Protein AF-A0A7V9EDX4-F1 (afdb_monomer_lite)

Secondary structure (DSSP, 8-state):
--HHHHHHHHHHHHH-HHHHHHHHH-GGGGGGS---HHHHHHHHTT-HHHHHHTT--HHHHHHHHHHH---

Foldseek 3Di:
DDLVQLLVLLVCCLVPLVSLVCCQVPVVVCVVPPDDPLSSCCSNQLVLVSNVVVVHDPVSSVSSVVSNDDD

Sequence (71 aa):
MSLEQVEAVLLAARDRPTFAHQLAQAPAILTGYDLTPEERHALVDFDVAALEDMGVAKDLVGAASVIGRPR

Structure (mmCIF, N/CA/C/O backbone):
data_AF-A0A7V9EDX4-F1
#
_entry.id   AF-A0A7V9EDX4-F1
#
loop_
_atom_site.group_PDB
_atom_site.id
_atom_site.type_symbol
_atom_site.label_atom_id
_atom_site.label_alt_id
_atom_site.label_comp_id
_atom_site.label_asym_id
_atom_site.label_entity_id
_atom_site.label_seq_id
_atom_site.pdbx_PDB_ins_code
_atom_site.Cartn_x
_atom_site.Cartn_y
_atom_site.Cartn_z
_atom_site.occupancy
_atom_site.B_iso_or_equiv
_atom_site.auth_seq_id
_atom_site.auth_comp_id
_atom_site.auth_asym_id
_atom_site.auth_atom_id
_atom_site.pdbx_PDB_model_num
ATOM 1 N N . MET A 1 1 ? -11.123 3.380 10.097 1.00 54.78 1 MET A N 1
ATOM 2 C CA . MET A 1 1 ? -9.730 3.214 9.640 1.00 54.78 1 MET A CA 1
ATOM 3 C C . MET A 1 1 ? -9.806 2.714 8.208 1.00 54.78 1 MET A C 1
ATOM 5 O O . MET A 1 1 ? -10.585 1.794 7.974 1.00 54.78 1 MET A O 1
ATOM 9 N N . SER A 1 2 ? -9.187 3.404 7.243 1.00 70.81 2 SER A N 1
ATOM 10 C CA . SER A 1 2 ? -9.502 3.212 5.819 1.00 70.81 2 SER A CA 1
ATOM 11 C C . SER A 1 2 ? -8.541 2.230 5.153 1.00 70.81 2 SER A C 1
ATOM 13 O O . SER A 1 2 ? -7.498 2.629 4.636 1.00 70.81 2 SER A O 1
ATOM 15 N N . LEU A 1 3 ? -8.957 0.964 5.089 1.00 82.06 3 LEU A N 1
ATOM 16 C CA . LEU A 1 3 ? -8.400 -0.064 4.202 1.00 82.06 3 LEU A CA 1
ATOM 17 C C . LEU A 1 3 ? -8.132 0.478 2.781 1.00 82.06 3 LEU A C 1
ATOM 19 O O . LEU A 1 3 ? -7.124 0.148 2.168 1.00 82.06 3 LEU A O 1
ATOM 23 N N . GLU A 1 4 ? -8.973 1.405 2.311 1.00 86.06 4 GLU A N 1
ATOM 24 C CA . GLU A 1 4 ? -8.826 2.110 1.031 1.00 86.06 4 GLU A CA 1
ATOM 25 C C . GLU A 1 4 ? -7.455 2.783 0.840 1.00 86.06 4 GLU A C 1
ATOM 27 O O . GLU A 1 4 ? -6.945 2.825 -0.277 1.00 86.06 4 GLU A O 1
ATOM 32 N N . GLN A 1 5 ? -6.825 3.303 1.900 1.00 87.69 5 GLN A N 1
ATOM 33 C CA . GLN A 1 5 ? -5.496 3.912 1.787 1.00 87.69 5 GLN A CA 1
ATOM 34 C C . GLN A 1 5 ? -4.390 2.869 1.656 1.00 87.69 5 GLN A C 1
ATOM 36 O O . GLN A 1 5 ? -3.474 3.060 0.857 1.00 87.69 5 GLN A O 1
ATOM 41 N N . VAL A 1 6 ? -4.492 1.756 2.386 1.00 88.00 6 VAL A N 1
ATOM 42 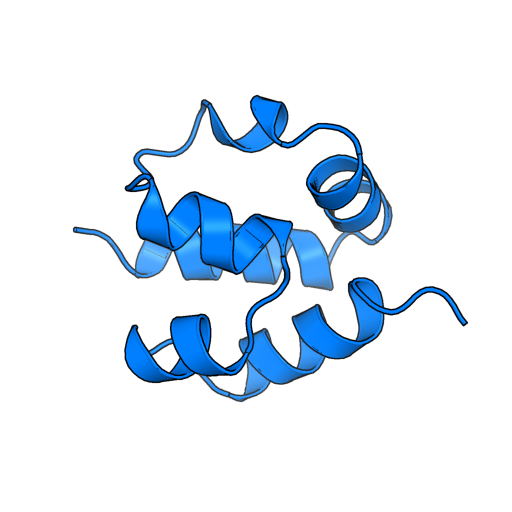C CA . VAL A 1 6 ? -3.583 0.611 2.239 1.00 88.00 6 VAL A CA 1
ATOM 43 C C . VAL A 1 6 ? -3.676 0.073 0.812 1.00 88.00 6 VAL A C 1
ATOM 45 O O . VAL A 1 6 ? -2.660 -0.069 0.132 1.00 88.00 6 VAL A O 1
ATOM 48 N N . GLU A 1 7 ? -4.894 -0.129 0.310 1.00 88.69 7 GLU A N 1
ATOM 49 C CA . GLU A 1 7 ? -5.132 -0.573 -1.063 1.00 88.69 7 GLU A CA 1
ATOM 50 C C . GLU A 1 7 ? -4.605 0.427 -2.097 1.00 88.69 7 GLU A C 1
ATOM 52 O O . GLU A 1 7 ? -3.958 0.019 -3.061 1.00 88.69 7 GLU A O 1
ATOM 57 N N . ALA A 1 8 ? -4.796 1.733 -1.888 1.00 87.88 8 ALA A N 1
ATOM 58 C CA . ALA A 1 8 ? -4.264 2.768 -2.773 1.00 87.88 8 ALA A CA 1
ATOM 59 C C . ALA A 1 8 ? -2.727 2.759 -2.830 1.00 87.88 8 ALA A C 1
ATOM 61 O O . ALA A 1 8 ? -2.151 2.898 -3.913 1.00 87.88 8 ALA A O 1
ATOM 62 N N . VAL A 1 9 ? -2.053 2.561 -1.692 1.00 87.25 9 VAL A N 1
ATOM 63 C CA . VAL A 1 9 ? -0.588 2.433 -1.632 1.00 87.25 9 VAL A CA 1
ATOM 64 C C . VAL A 1 9 ? -0.127 1.180 -2.374 1.00 87.25 9 VAL A C 1
ATOM 66 O O . VAL A 1 9 ? 0.816 1.255 -3.163 1.00 87.25 9 VAL A O 1
ATOM 69 N N . LEU A 1 10 ? -0.795 0.042 -2.173 1.00 85.94 10 LEU A N 1
ATOM 70 C CA . LEU A 1 10 ? -0.456 -1.216 -2.845 1.00 85.94 10 LEU A CA 1
ATOM 71 C C . LEU A 1 10 ? -0.705 -1.155 -4.356 1.00 85.94 10 LEU A C 1
ATOM 73 O O . LEU A 1 10 ? 0.122 -1.628 -5.135 1.00 85.94 10 LEU A O 1
ATOM 77 N N . LEU A 1 11 ? -1.795 -0.517 -4.784 1.00 87.38 11 LEU A N 1
ATOM 78 C CA . LEU A 1 11 ? -2.072 -0.222 -6.190 1.00 87.38 11 LEU A CA 1
ATOM 79 C C . LEU A 1 11 ? -0.977 0.665 -6.791 1.00 87.38 11 LEU A C 1
ATOM 81 O O . LEU A 1 11 ? -0.445 0.353 -7.855 1.00 87.38 11 LEU A O 1
ATOM 85 N N . ALA A 1 12 ? -0.584 1.733 -6.093 1.00 86.25 12 ALA A N 1
ATOM 86 C CA . ALA A 1 12 ? 0.496 2.607 -6.539 1.00 86.25 12 ALA A CA 1
ATOM 87 C C . ALA A 1 12 ? 1.840 1.867 -6.621 1.00 86.25 12 ALA A C 1
ATOM 89 O O . ALA A 1 12 ? 2.589 2.079 -7.574 1.00 86.25 12 ALA A O 1
ATOM 90 N N . ALA A 1 13 ? 2.133 0.983 -5.665 1.00 84.06 13 ALA A N 1
ATOM 91 C CA . ALA A 1 13 ? 3.324 0.139 -5.669 1.00 84.06 13 ALA A CA 1
ATOM 92 C C . ALA A 1 13 ? 3.320 -0.849 -6.843 1.00 84.06 13 ALA A C 1
ATOM 94 O O . ALA A 1 13 ? 4.336 -0.979 -7.525 1.00 84.06 13 ALA A O 1
ATOM 95 N N . ARG A 1 14 ? 2.174 -1.481 -7.126 1.00 82.94 14 ARG A N 1
ATOM 96 C CA . ARG A 1 14 ? 1.990 -2.379 -8.273 1.00 82.94 14 ARG A CA 1
ATOM 97 C C . ARG A 1 14 ? 2.210 -1.665 -9.601 1.00 82.94 14 ARG A C 1
ATOM 99 O O . ARG A 1 14 ? 2.945 -2.161 -10.4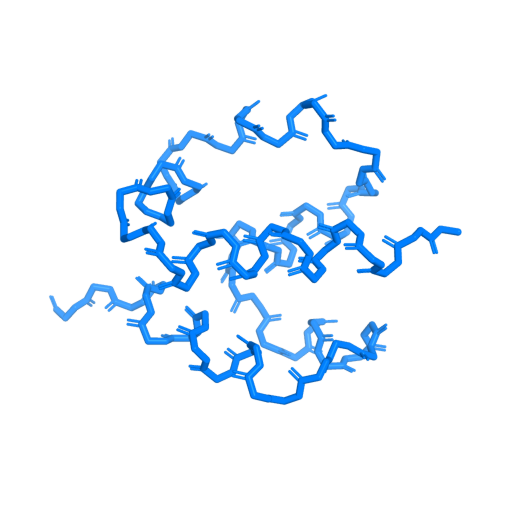52 1.00 82.94 14 ARG A O 1
ATOM 106 N N . ASP A 1 15 ? 1.568 -0.517 -9.781 1.00 84.19 15 ASP A N 1
ATOM 107 C CA . ASP A 1 15 ? 1.561 0.187 -11.061 1.00 84.19 15 ASP A CA 1
ATOM 108 C C . ASP A 1 15 ? 2.859 0.994 -11.283 1.00 84.19 15 ASP A C 1
ATOM 110 O O . ASP A 1 15 ? 3.196 1.340 -12.418 1.00 84.19 15 ASP A O 1
ATOM 114 N N . ARG A 1 16 ? 3.614 1.301 -10.213 1.00 83.75 16 ARG A N 1
ATOM 115 C CA . ARG A 1 16 ? 4.856 2.093 -10.257 1.00 83.75 16 ARG A CA 1
ATOM 116 C C . ARG A 1 16 ? 5.992 1.380 -9.505 1.00 83.75 16 ARG A C 1
ATOM 118 O O . ARG A 1 16 ? 6.169 1.608 -8.307 1.00 83.75 16 ARG A O 1
ATOM 125 N N . PRO A 1 17 ? 6.866 0.632 -10.203 1.00 76.81 17 PRO A N 1
ATOM 126 C CA . PRO A 1 17 ? 7.983 -0.089 -9.580 1.00 76.81 17 PRO A CA 1
ATOM 127 C C . PRO A 1 17 ? 8.912 0.809 -8.748 1.00 76.81 17 PRO A C 1
ATOM 129 O O . PRO A 1 17 ? 9.378 0.424 -7.677 1.00 76.81 17 PRO A O 1
ATOM 132 N N . THR A 1 18 ? 9.141 2.045 -9.205 1.00 82.62 18 THR A N 1
ATOM 133 C CA . THR A 1 18 ? 9.951 3.038 -8.486 1.00 82.62 18 THR A CA 1
ATOM 134 C C . THR A 1 18 ? 9.342 3.411 -7.136 1.00 82.62 18 THR A C 1
ATOM 136 O O . THR A 1 18 ? 10.080 3.595 -6.174 1.00 82.62 18 THR A O 1
ATOM 139 N N . PHE A 1 19 ? 8.010 3.494 -7.045 1.00 83.62 19 PHE A N 1
ATOM 140 C CA . PHE A 1 19 ? 7.317 3.819 -5.798 1.00 83.62 19 PHE A CA 1
ATOM 141 C C . PHE A 1 19 ? 7.489 2.702 -4.772 1.00 83.62 19 PHE A C 1
ATOM 143 O O . PHE A 1 19 ? 7.770 2.976 -3.615 1.00 83.62 19 PHE A O 1
ATOM 150 N N . ALA A 1 20 ? 7.410 1.445 -5.198 1.00 79.81 20 ALA A N 1
ATOM 151 C CA . ALA A 1 20 ? 7.624 0.311 -4.311 1.00 79.81 20 ALA A CA 1
ATOM 152 C C . ALA A 1 20 ? 9.081 0.204 -3.815 1.00 79.81 20 ALA A C 1
ATOM 154 O O . ALA A 1 20 ? 9.321 -0.091 -2.648 1.00 79.81 20 ALA A O 1
ATOM 155 N N . HIS A 1 21 ? 10.067 0.520 -4.663 1.00 79.50 21 HIS A N 1
ATOM 156 C CA . HIS A 1 21 ? 11.459 0.661 -4.216 1.00 79.50 21 HIS A CA 1
ATOM 157 C C . HIS A 1 21 ? 11.632 1.817 -3.222 1.00 79.50 21 HIS A C 1
ATOM 159 O O . HIS A 1 21 ? 12.329 1.675 -2.220 1.00 79.50 21 HIS A O 1
ATOM 165 N N . GLN A 1 22 ? 10.982 2.955 -3.471 1.00 83.00 22 GLN A N 1
ATOM 166 C CA . GLN A 1 22 ? 10.974 4.079 -2.534 1.00 83.00 22 GLN A CA 1
ATOM 167 C C . GLN A 1 22 ? 10.266 3.726 -1.225 1.00 83.00 22 GLN A C 1
ATOM 169 O O . GLN A 1 22 ? 10.710 4.177 -0.179 1.00 83.00 22 GLN A O 1
ATOM 174 N N . LEU A 1 23 ? 9.225 2.896 -1.258 1.00 82.94 23 LEU A N 1
ATOM 175 C CA . LEU A 1 23 ? 8.514 2.422 -0.074 1.00 82.94 23 LEU A CA 1
ATOM 176 C C . LEU A 1 23 ? 9.439 1.607 0.839 1.00 82.94 23 LEU A C 1
ATOM 178 O O . LEU A 1 23 ? 9.484 1.858 2.040 1.00 82.94 23 LEU A O 1
ATOM 182 N N . ALA A 1 24 ? 10.236 0.710 0.249 1.00 77.81 24 ALA A N 1
ATOM 183 C CA . ALA A 1 24 ? 11.215 -0.106 0.966 1.00 77.81 24 ALA A CA 1
ATOM 184 C C . ALA A 1 24 ? 12.413 0.701 1.507 1.00 77.81 24 ALA A C 1
ATOM 186 O O . ALA A 1 24 ? 12.971 0.369 2.547 1.00 77.81 24 ALA A O 1
ATOM 187 N N . GLN A 1 25 ? 12.844 1.749 0.795 1.00 81.06 25 GLN A N 1
ATOM 188 C CA . GLN A 1 25 ? 14.037 2.537 1.149 1.00 81.06 25 GLN A CA 1
ATOM 189 C C . GLN A 1 25 ? 13.725 3.768 2.013 1.00 81.06 25 GLN A C 1
ATOM 191 O O . GLN A 1 25 ? 14.553 4.214 2.804 1.00 81.06 25 GLN A O 1
ATOM 196 N N . ALA A 1 26 ? 12.547 4.356 1.829 1.00 82.19 26 ALA A N 1
ATOM 197 C CA . ALA A 1 26 ? 12.142 5.634 2.392 1.00 82.19 26 ALA A CA 1
ATOM 198 C C . ALA A 1 26 ? 10.660 5.588 2.810 1.00 82.19 26 ALA A C 1
ATOM 200 O O . ALA A 1 26 ? 9.815 6.240 2.192 1.00 82.19 26 ALA A O 1
ATOM 201 N N . PRO A 1 27 ? 10.326 4.902 3.918 1.00 77.69 27 PRO A N 1
ATOM 202 C CA . PRO A 1 27 ? 8.947 4.784 4.406 1.00 77.69 27 PRO A CA 1
ATOM 203 C C . PRO A 1 27 ? 8.299 6.135 4.761 1.00 77.69 27 PRO A C 1
ATOM 205 O O . PRO A 1 27 ? 7.083 6.230 4.908 1.00 77.69 27 PRO A O 1
ATOM 208 N N . ALA A 1 28 ? 9.084 7.216 4.840 1.00 83.50 28 ALA A N 1
ATOM 209 C CA . ALA A 1 28 ? 8.593 8.583 4.989 1.00 83.50 28 ALA A CA 1
ATOM 210 C C . ALA A 1 28 ? 7.644 9.032 3.859 1.00 83.50 28 ALA A C 1
ATOM 212 O O . ALA A 1 28 ? 6.844 9.940 4.085 1.00 83.50 28 ALA A O 1
ATOM 213 N N . ILE A 1 29 ? 7.660 8.394 2.679 1.00 83.38 29 ILE A N 1
ATOM 214 C CA . ILE A 1 29 ? 6.686 8.683 1.608 1.00 83.38 29 ILE A CA 1
ATOM 215 C C . ILE A 1 29 ? 5.237 8.385 2.028 1.00 83.38 29 ILE A C 1
ATOM 217 O O . ILE A 1 29 ? 4.302 8.923 1.439 1.00 83.38 29 ILE A O 1
ATOM 221 N N . LEU A 1 30 ? 5.053 7.568 3.071 1.00 83.50 30 LEU A N 1
ATOM 222 C CA . LEU A 1 30 ? 3.750 7.233 3.637 1.00 83.50 30 LEU A CA 1
ATOM 223 C C . LEU A 1 30 ? 3.192 8.308 4.582 1.00 83.50 30 LEU A C 1
ATOM 225 O O . LEU A 1 30 ? 2.063 8.184 5.037 1.00 83.50 30 LEU A O 1
ATOM 229 N N . THR A 1 31 ? 3.943 9.372 4.888 1.00 81.06 31 THR A N 1
ATOM 230 C CA . THR A 1 31 ? 3.491 10.438 5.808 1.00 81.06 31 THR A CA 1
ATOM 231 C C . THR A 1 31 ? 2.283 11.232 5.303 1.00 81.06 31 THR A C 1
ATOM 233 O O . THR A 1 31 ? 1.601 11.857 6.108 1.00 81.06 31 THR A O 1
ATOM 236 N N . GLY A 1 32 ? 2.001 11.197 3.997 1.00 82.12 32 GLY A N 1
ATOM 237 C CA . GLY A 1 32 ? 0.790 11.780 3.407 1.00 82.12 32 GLY A CA 1
ATOM 238 C C . GLY A 1 32 ? -0.459 10.898 3.515 1.00 82.12 32 GLY A C 1
ATOM 239 O O . GLY A 1 32 ? -1.529 11.337 3.105 1.00 82.12 32 GLY A O 1
ATOM 240 N N . TYR A 1 33 ? -0.323 9.677 4.039 1.00 83.81 33 TYR A N 1
ATOM 241 C CA . TYR A 1 33 ? -1.415 8.735 4.246 1.00 83.81 33 TYR A CA 1
ATOM 242 C C . TYR A 1 33 ? -1.729 8.639 5.744 1.00 83.81 33 TYR A C 1
ATOM 244 O O . TYR A 1 33 ? -0.832 8.563 6.589 1.00 83.81 33 TYR A O 1
ATOM 252 N N . ASP A 1 34 ? -3.017 8.637 6.060 1.00 86.62 34 ASP A N 1
ATOM 253 C CA . ASP A 1 34 ? -3.579 8.366 7.380 1.00 86.62 34 ASP A CA 1
ATOM 254 C C . ASP A 1 34 ? -3.547 6.854 7.662 1.00 86.62 34 ASP A C 1
ATOM 256 O O . ASP A 1 34 ? -4.569 6.170 7.664 1.00 86.62 34 ASP A O 1
ATOM 260 N N . LEU A 1 35 ? -2.327 6.336 7.821 1.00 85.00 35 LEU A N 1
ATOM 261 C CA . LEU A 1 35 ? -2.049 4.934 8.126 1.00 85.00 35 LEU A CA 1
ATOM 262 C C . LEU A 1 35 ? -1.719 4.768 9.604 1.00 85.00 35 LEU A C 1
ATOM 264 O O . LEU A 1 35 ? -0.921 5.530 10.168 1.00 85.00 35 LEU A O 1
ATOM 268 N N . THR A 1 36 ? -2.246 3.709 10.206 1.00 88.69 36 THR A N 1
ATOM 269 C CA . THR A 1 36 ? -1.828 3.285 11.540 1.00 88.69 36 THR A CA 1
ATOM 270 C C . THR A 1 36 ? -0.368 2.806 11.520 1.00 88.69 36 THR A C 1
ATOM 272 O O . THR A 1 36 ? 0.183 2.469 10.463 1.00 88.69 36 THR A O 1
ATOM 275 N N . PRO A 1 37 ? 0.309 2.755 12.683 1.00 86.38 37 PRO A N 1
ATOM 276 C CA . PRO A 1 37 ? 1.648 2.177 12.769 1.00 86.38 37 PRO A CA 1
ATOM 277 C C . PRO A 1 37 ? 1.708 0.733 12.251 1.00 86.38 37 PRO A C 1
ATOM 279 O O . PRO A 1 37 ? 2.694 0.359 11.623 1.00 86.38 37 PRO A O 1
ATOM 282 N N . GLU A 1 38 ? 0.650 -0.047 12.477 1.00 87.12 38 GLU A N 1
ATOM 283 C CA . GLU A 1 38 ? 0.529 -1.449 12.058 1.00 87.12 38 GLU A CA 1
ATOM 284 C C . GLU A 1 38 ? 0.395 -1.569 10.535 1.00 87.12 38 GLU A C 1
ATOM 286 O O . GLU A 1 38 ? 1.142 -2.319 9.911 1.00 87.12 38 GLU A O 1
ATOM 291 N N . GLU A 1 39 ? -0.482 -0.772 9.917 1.00 87.56 39 GLU A N 1
ATOM 292 C CA . GLU A 1 39 ? -0.655 -0.717 8.457 1.00 87.56 39 GLU A CA 1
ATOM 293 C C . GLU A 1 39 ? 0.634 -0.274 7.764 1.00 87.56 39 GLU A C 1
ATOM 295 O O . GLU A 1 39 ? 1.063 -0.857 6.768 1.00 87.56 39 GLU A O 1
ATOM 300 N N . ARG A 1 40 ? 1.296 0.746 8.321 1.00 86.88 40 ARG A N 1
ATOM 301 C CA . ARG A 1 4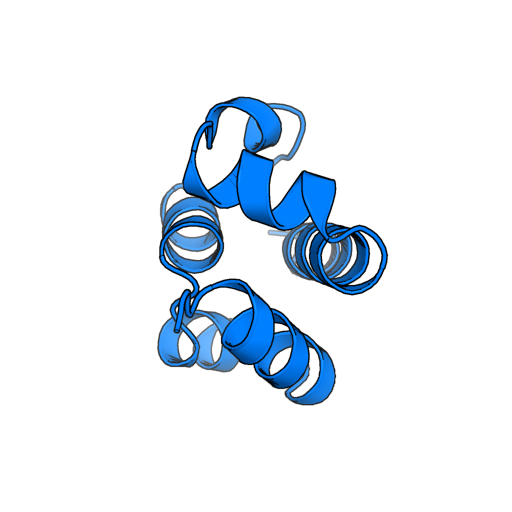0 ? 2.586 1.216 7.823 1.00 86.88 40 ARG A CA 1
ATOM 302 C C . ARG A 1 40 ? 3.632 0.110 7.875 1.00 86.88 40 ARG A C 1
ATOM 304 O O . ARG A 1 40 ? 4.373 -0.049 6.913 1.00 86.88 40 ARG A O 1
ATOM 311 N N . HIS A 1 41 ? 3.701 -0.632 8.976 1.00 85.81 41 HIS A N 1
ATOM 312 C CA . HIS A 1 41 ? 4.654 -1.726 9.123 1.00 85.81 41 HIS A CA 1
ATOM 313 C C . HIS A 1 41 ? 4.371 -2.839 8.110 1.00 85.81 41 HIS A C 1
ATOM 315 O O . HIS A 1 41 ? 5.275 -3.244 7.388 1.00 85.81 41 HIS A O 1
ATOM 321 N N . ALA A 1 42 ? 3.103 -3.233 7.955 1.00 87.44 42 ALA A N 1
ATOM 322 C CA . ALA A 1 42 ? 2.699 -4.237 6.975 1.00 87.44 42 ALA A CA 1
ATOM 323 C C . ALA A 1 42 ? 3.030 -3.831 5.528 1.00 87.44 42 ALA A C 1
ATOM 325 O O . ALA A 1 42 ? 3.458 -4.663 4.732 1.00 87.44 42 ALA A O 1
ATOM 326 N N . LEU A 1 43 ? 2.887 -2.546 5.187 1.00 86.06 43 LEU A N 1
ATOM 327 C CA . LEU A 1 43 ? 3.243 -2.010 3.870 1.00 86.06 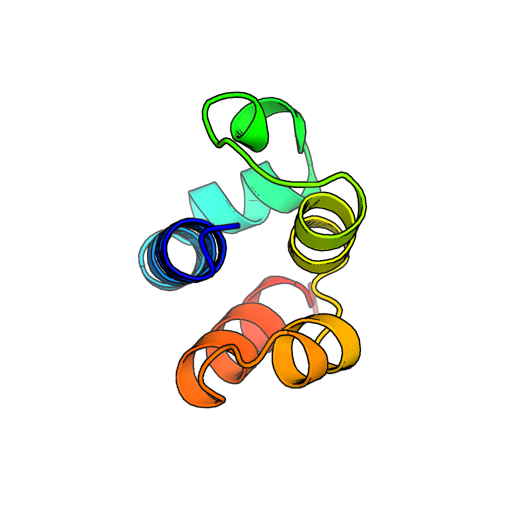43 LEU A CA 1
ATOM 328 C C . LEU A 1 43 ? 4.756 -1.954 3.629 1.00 86.06 43 LEU A C 1
ATOM 330 O O . LEU A 1 43 ? 5.204 -2.222 2.517 1.00 86.06 43 LEU A O 1
ATOM 334 N N . VAL A 1 44 ? 5.536 -1.579 4.643 1.00 84.38 44 VAL A N 1
ATOM 335 C CA . VAL A 1 44 ? 6.997 -1.423 4.536 1.00 84.38 44 VAL A CA 1
ATOM 336 C C . VAL A 1 44 ? 7.700 -2.775 4.500 1.00 84.38 44 VAL A C 1
ATOM 338 O O . VAL A 1 44 ? 8.578 -2.982 3.663 1.00 84.38 44 VAL A O 1
ATOM 341 N N . ASP A 1 45 ? 7.273 -3.702 5.354 1.00 84.62 45 ASP A N 1
ATOM 342 C CA . ASP A 1 45 ? 7.822 -5.059 5.419 1.00 84.62 45 ASP A CA 1
ATOM 343 C C . ASP A 1 45 ? 7.203 -5.992 4.371 1.00 84.62 45 ASP A C 1
ATOM 345 O O . ASP A 1 45 ? 7.627 -7.141 4.232 1.00 84.62 45 ASP A O 1
ATOM 349 N N . PHE A 1 46 ? 6.211 -5.503 3.616 1.00 80.25 46 PHE A N 1
ATOM 350 C CA . PHE A 1 46 ? 5.397 -6.301 2.701 1.00 80.25 46 PHE A CA 1
ATOM 351 C C . PHE A 1 46 ? 4.860 -7.568 3.388 1.00 80.25 46 PHE A C 1
ATOM 353 O O . PHE A 1 46 ? 4.891 -8.663 2.815 1.00 80.25 46 PHE A O 1
ATOM 360 N N . ASP A 1 47 ? 4.386 -7.419 4.629 1.00 86.62 47 ASP A N 1
ATOM 361 C CA . ASP A 1 47 ? 3.853 -8.514 5.433 1.00 86.62 47 ASP A CA 1
ATOM 362 C C . ASP A 1 47 ? 2.504 -8.958 4.863 1.00 86.62 47 ASP A C 1
ATOM 364 O O . ASP A 1 47 ? 1.441 -8.422 5.173 1.00 86.62 47 ASP A O 1
ATOM 368 N N . VAL A 1 48 ? 2.575 -9.958 3.989 1.00 84.31 48 VAL A N 1
ATOM 369 C CA . VAL A 1 48 ? 1.427 -10.572 3.319 1.00 84.31 48 VAL A CA 1
ATOM 370 C C . VAL A 1 48 ? 0.391 -11.047 4.335 1.00 84.31 48 VAL A C 1
ATOM 372 O O . VAL A 1 48 ? -0.794 -10.829 4.111 1.00 84.31 48 VAL A O 1
ATOM 375 N N . ALA A 1 49 ? 0.816 -11.653 5.447 1.00 85.38 49 ALA A N 1
ATOM 376 C CA . ALA A 1 49 ? -0.113 -12.182 6.439 1.00 85.38 49 ALA A CA 1
ATOM 377 C C . ALA A 1 49 ? -0.859 -11.044 7.142 1.00 85.38 49 ALA A C 1
ATOM 379 O O . ALA A 1 49 ? -2.082 -11.086 7.245 1.00 85.38 49 ALA A O 1
ATOM 380 N N . ALA A 1 50 ? -0.143 -9.987 7.535 1.00 87.12 50 ALA A N 1
ATOM 381 C CA . ALA A 1 50 ? -0.763 -8.812 8.135 1.00 87.12 50 ALA A CA 1
ATOM 382 C C . ALA A 1 50 ? -1.721 -8.100 7.160 1.00 87.12 50 ALA A C 1
ATOM 384 O O . ALA A 1 50 ? -2.807 -7.693 7.561 1.00 87.12 50 ALA A O 1
ATOM 385 N N . LEU A 1 51 ? -1.360 -7.975 5.877 1.00 87.00 51 LEU A N 1
ATOM 386 C CA . LEU A 1 51 ? -2.229 -7.372 4.857 1.00 87.00 51 LEU A CA 1
ATOM 387 C C . LEU A 1 51 ? -3.486 -8.221 4.592 1.00 87.00 51 LEU A C 1
ATOM 389 O O . LEU A 1 51 ? -4.578 -7.669 4.449 1.00 87.00 51 LEU A O 1
ATOM 393 N N . GLU A 1 52 ? -3.360 -9.550 4.552 1.00 88.00 52 GLU A N 1
ATOM 394 C CA . GLU A 1 52 ? -4.508 -10.458 4.434 1.00 88.00 52 GLU A CA 1
ATOM 395 C C . GLU A 1 52 ? -5.427 -10.375 5.665 1.00 88.00 52 GLU A C 1
ATOM 397 O O . GLU A 1 52 ? -6.645 -10.288 5.501 1.00 88.00 52 GLU A O 1
ATOM 402 N N . ASP A 1 53 ? -4.865 -10.325 6.877 1.00 89.12 53 ASP A N 1
ATOM 403 C CA . ASP A 1 53 ? -5.623 -10.176 8.129 1.00 89.12 53 ASP A CA 1
ATOM 404 C C . ASP A 1 53 ? -6.356 -8.824 8.213 1.00 89.12 53 ASP A C 1
ATOM 406 O O . ASP A 1 53 ? -7.444 -8.738 8.786 1.00 89.12 53 ASP A O 1
ATOM 410 N N . MET A 1 54 ? -5.810 -7.773 7.589 1.00 86.31 54 MET A N 1
ATOM 411 C CA . MET A 1 54 ? -6.474 -6.469 7.439 1.00 86.31 54 MET A CA 1
ATOM 412 C C . MET A 1 54 ? -7.626 -6.486 6.420 1.00 86.31 54 MET A C 1
ATOM 414 O O . MET A 1 54 ? -8.397 -5.528 6.356 1.00 86.31 54 MET A O 1
ATOM 418 N N . GLY A 1 55 ? -7.774 -7.559 5.639 1.00 87.62 55 GLY A N 1
ATOM 419 C CA . GLY A 1 55 ? -8.819 -7.704 4.627 1.00 87.62 55 GLY A CA 1
ATOM 420 C C . GLY A 1 55 ? -8.448 -7.159 3.248 1.00 87.62 55 GLY A C 1
ATOM 421 O O . GLY A 1 55 ? -9.339 -6.976 2.419 1.00 87.62 55 GLY A O 1
ATOM 422 N N . VAL A 1 56 ? -7.161 -6.911 2.979 1.00 86.56 56 VAL A N 1
ATOM 423 C CA . VAL A 1 56 ? -6.689 -6.494 1.652 1.00 86.56 56 VAL A CA 1
ATOM 424 C C . VAL A 1 56 ? -6.939 -7.611 0.638 1.00 86.56 56 VAL A C 1
ATOM 426 O O . VAL A 1 56 ? -6.685 -8.791 0.894 1.00 86.56 56 VAL A O 1
ATOM 429 N N . ALA A 1 57 ? -7.405 -7.240 -0.554 1.00 85.88 57 ALA A N 1
ATOM 430 C CA . ALA A 1 57 ? -7.660 -8.193 -1.624 1.00 85.88 57 ALA A CA 1
ATOM 431 C C . ALA A 1 57 ? -6.385 -8.965 -2.041 1.00 85.88 57 ALA A C 1
ATOM 433 O O . ALA A 1 57 ? -5.311 -8.392 -2.252 1.00 85.88 57 ALA A O 1
ATOM 434 N N . LYS A 1 58 ? -6.504 -10.293 -2.184 1.00 79.88 58 LYS A N 1
ATOM 435 C CA . LYS A 1 58 ? -5.368 -11.207 -2.434 1.00 79.88 58 LYS A CA 1
ATOM 436 C C . LYS A 1 58 ? -4.585 -10.895 -3.711 1.00 79.88 58 LYS A C 1
ATOM 438 O O . LYS A 1 58 ? -3.394 -11.188 -3.795 1.00 79.88 58 LYS A O 1
ATOM 443 N N . ASP A 1 59 ? -5.237 -10.309 -4.706 1.00 80.31 59 ASP A N 1
ATOM 444 C CA . ASP A 1 59 ? -4.625 -9.863 -5.957 1.00 80.31 59 ASP A CA 1
ATOM 445 C C . ASP A 1 59 ? -3.653 -8.688 -5.756 1.00 80.31 59 ASP A C 1
ATOM 447 O O . ASP A 1 59 ? -2.614 -8.636 -6.419 1.00 80.31 59 ASP A O 1
ATOM 451 N N . LEU A 1 60 ? -3.927 -7.793 -4.801 1.00 80.00 60 LEU A N 1
ATOM 452 C CA . LEU A 1 60 ? -3.031 -6.691 -4.437 1.00 80.00 60 LEU A CA 1
ATOM 453 C C . LEU A 1 60 ? -1.847 -7.181 -3.605 1.00 80.00 60 LEU A C 1
ATOM 455 O O . LEU A 1 60 ? -0.703 -6.813 -3.879 1.00 80.00 60 LEU A O 1
ATOM 459 N N . VAL A 1 61 ? -2.106 -8.066 -2.640 1.00 77.31 61 VAL A N 1
ATOM 460 C CA . VAL A 1 61 ? -1.063 -8.665 -1.794 1.00 77.31 61 VAL A CA 1
ATOM 461 C C . VAL A 1 61 ? -0.079 -9.489 -2.633 1.00 77.31 61 VAL A C 1
ATOM 463 O O . VAL A 1 61 ? 1.140 -9.363 -2.485 1.00 77.31 61 VAL A O 1
ATOM 466 N N . GLY A 1 62 ? -0.591 -10.278 -3.584 1.00 69.06 62 GLY A N 1
ATOM 467 C CA . GLY A 1 62 ? 0.231 -11.053 -4.513 1.00 69.06 62 GLY A CA 1
ATOM 468 C C . GLY A 1 62 ? 1.141 -10.179 -5.382 1.00 69.06 62 GLY A C 1
ATOM 469 O O . GLY A 1 62 ? 2.302 -10.523 -5.594 1.00 69.06 62 GLY A O 1
ATOM 470 N N . ALA A 1 63 ? 0.656 -9.022 -5.840 1.00 67.19 63 ALA A N 1
ATOM 471 C CA . ALA A 1 63 ? 1.464 -8.076 -6.606 1.00 67.19 63 ALA A CA 1
ATOM 472 C C . ALA A 1 63 ? 2.568 -7.421 -5.758 1.00 67.19 63 ALA A C 1
ATOM 474 O O . ALA A 1 63 ? 3.700 -7.279 -6.217 1.00 67.19 63 ALA A O 1
ATOM 475 N N . ALA A 1 64 ? 2.259 -7.075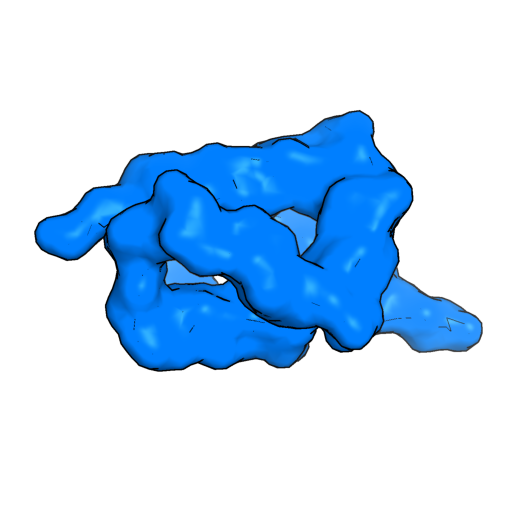 -4.509 1.00 65.00 64 ALA A N 1
ATOM 476 C CA . ALA A 1 64 ? 3.202 -6.464 -3.578 1.00 65.00 64 ALA A CA 1
ATOM 477 C C . ALA A 1 64 ? 4.348 -7.419 -3.190 1.00 65.00 64 ALA A C 1
ATOM 479 O O . ALA A 1 64 ? 5.515 -7.025 -3.176 1.00 65.00 64 ALA A O 1
ATOM 480 N N . SER A 1 65 ? 4.030 -8.703 -2.985 1.00 64.81 65 SER A N 1
ATOM 481 C CA . SER A 1 65 ? 4.997 -9.774 -2.701 1.00 64.81 65 SER A CA 1
ATOM 482 C C . SER A 1 65 ? 6.081 -9.925 -3.779 1.00 64.81 65 SER A C 1
ATOM 484 O O . SER A 1 65 ? 7.230 -10.241 -3.459 1.00 64.81 65 SER A O 1
ATOM 486 N N . VAL A 1 66 ? 5.741 -9.696 -5.052 1.00 60.47 66 VAL A N 1
ATOM 487 C CA . VAL A 1 66 ? 6.700 -9.780 -6.167 1.00 60.47 66 VAL A CA 1
ATOM 488 C C . VAL A 1 66 ? 7.689 -8.616 -6.137 1.00 60.47 66 VAL A C 1
ATOM 490 O O . VAL A 1 66 ? 8.828 -8.773 -6.571 1.00 60.47 66 VAL A O 1
ATOM 493 N N . ILE A 1 67 ? 7.276 -7.462 -5.611 1.00 61.34 67 ILE A N 1
ATOM 494 C CA . ILE A 1 67 ? 8.083 -6.243 -5.630 1.00 61.34 67 ILE A CA 1
ATOM 495 C C . ILE A 1 67 ? 8.988 -6.130 -4.396 1.00 61.34 67 ILE A C 1
ATOM 497 O O . ILE A 1 67 ? 10.122 -5.669 -4.514 1.00 61.34 67 ILE A O 1
ATOM 501 N N . GLY A 1 68 ? 8.518 -6.590 -3.231 1.00 56.22 68 GLY A N 1
ATOM 502 C CA . GLY A 1 68 ? 9.287 -6.592 -1.980 1.00 56.22 68 GLY A CA 1
ATOM 503 C C . GLY A 1 68 ? 10.436 -7.609 -1.933 1.00 56.22 68 GLY A C 1
ATOM 504 O O . GLY A 1 68 ? 11.293 -7.524 -1.057 1.00 56.22 68 GLY A O 1
ATOM 505 N N . ARG A 1 69 ? 10.500 -8.562 -2.876 1.00 50.41 69 ARG A N 1
ATOM 506 C CA . ARG A 1 69 ? 11.599 -9.533 -2.981 1.00 50.41 69 ARG A CA 1
ATOM 507 C C . ARG A 1 69 ? 12.613 -9.088 -4.043 1.00 50.41 69 ARG A C 1
ATOM 509 O O . ARG A 1 69 ? 12.413 -9.390 -5.223 1.00 50.41 69 ARG A O 1
ATOM 516 N N . PRO A 1 70 ? 13.727 -8.427 -3.674 1.00 47.22 70 PRO A N 1
ATOM 517 C CA . PRO A 1 70 ? 14.882 -8.415 -4.556 1.00 47.22 70 PRO A CA 1
ATOM 518 C C . PRO A 1 70 ? 15.356 -9.869 -4.700 1.00 47.22 70 PRO A C 1
ATOM 520 O O . PRO A 1 70 ? 15.492 -10.586 -3.706 1.00 47.22 70 PRO A O 1
ATOM 523 N N . ARG A 1 71 ? 15.508 -10.330 -5.942 1.00 44.41 71 ARG A N 1
ATOM 524 C CA . ARG A 1 71 ? 16.214 -11.583 -6.227 1.00 44.41 71 ARG A CA 1
ATOM 525 C C . ARG A 1 71 ? 17.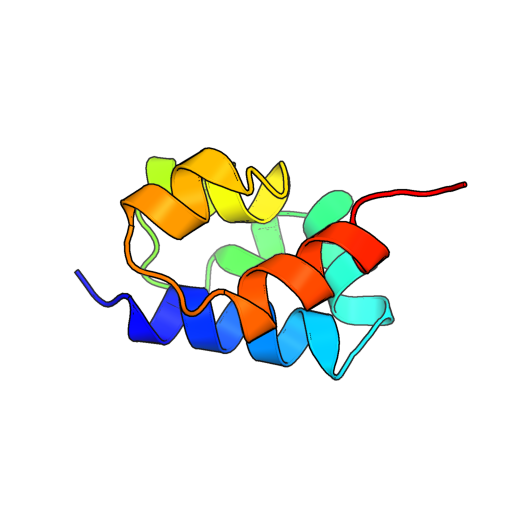692 -11.444 -5.903 1.00 44.41 71 ARG A C 1
ATOM 527 O O . ARG A 1 71 ? 18.232 -10.348 -6.166 1.00 44.41 71 ARG A O 1
#

Radius of gyration: 10.67 Å; chains: 1; bounding box: 26×24×24 Å

pLDDT: mean 80.09, std 10.39, range [44.41, 89.12]